Protein AF-A0A8I0H6H1-F1 (afdb_monomer)

Mean predi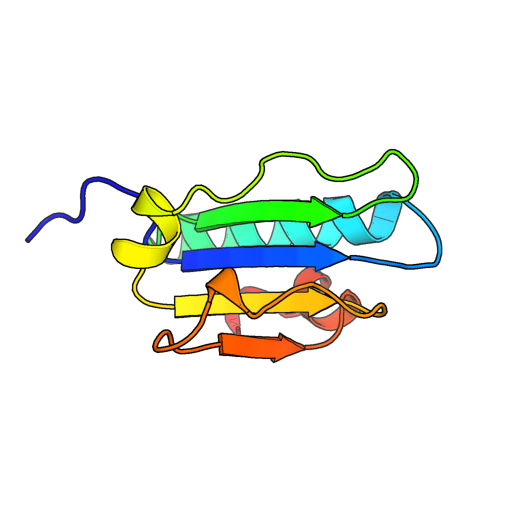cted aligned error: 4.17 Å

Solvent-accessible surface area (backbone atoms only — not comparable to full-atom values): 5288 Å² total; per-residue (Å²): 129,88,72,94,57,44,35,34,38,35,38,20,21,33,84,94,31,47,64,62,12,49,48,16,36,52,33,34,33,53,33,18,58,74,72,74,34,45,44,47,52,20,32,39,30,77,93,44,76,40,64,74,81,46,71,68,52,60,71,65,27,74,36,34,39,39,18,33,73,51,95,71,94,52,79,87,49,68,97,53,56,71,48,80,44,44,33,65,47,25,49,78,44,29,77,83,104

Radius of gyration: 12.18 Å; Cα contacts (8 Å, |Δi|>4): 204; chains: 1; bounding box: 31×28×30 Å

pLDDT: mean 89.06, std 8.97, range [44.41, 95.75]

Organism: NCBI:txid611301

Nearest PDB structures (foldseek):
  2r48-assembly1_A  TM=9.786E-01  e=1.548E-12  Bacillus subtilis subsp. subtilis str. 168
  2r4q-assembly1_A  TM=9.650E-01  e=1.445E-11  Bacillus subtilis subsp. subtilis str. 168
  5dle-assembly1_D  TM=9.388E-01  e=7.974E-11  Borreliella burgdorferi B31
  2m1z-assembly1_A  TM=9.116E-01  e=1.648E-11  Listeria monocytogenes EGD-e
  2kyr-assembly1_A  TM=9.261E-01  e=3.157E-09  Escherichia coli K-12

Structure (mmCIF, N/CA/C/O backbone):
data_AF-A0A8I0H6H1-F1
#
_entry.id   AF-A0A8I0H6H1-F1
#
loop_
_atom_site.group_PDB
_atom_site.id
_atom_site.type_symbol
_atom_site.label_atom_id
_atom_site.label_alt_id
_atom_site.label_comp_id
_atom_site.label_asym_id
_atom_site.label_entity_id
_atom_site.label_seq_id
_atom_site.pdbx_PDB_ins_code
_atom_site.Cartn_x
_atom_site.Cartn_y
_atom_site.Cartn_z
_atom_site.occupancy
_atom_site.B_iso_or_equiv
_atom_site.auth_seq_id
_atom_site.auth_comp_id
_atom_site.auth_asym_id
_atom_site.auth_atom_id
_atom_site.pdbx_PDB_model_num
ATOM 1 N N . LEU A 1 1 ? -16.178 5.221 16.082 1.00 44.41 1 LEU A N 1
ATOM 2 C CA . LEU A 1 1 ? -14.956 5.256 16.919 1.00 44.41 1 LEU A CA 1
ATOM 3 C C . LEU A 1 1 ? -13.842 5.841 16.063 1.00 44.41 1 LEU A C 1
ATOM 5 O O . LEU A 1 1 ? -13.714 5.369 14.937 1.00 44.41 1 LEU A O 1
ATOM 9 N N . PRO A 1 2 ? -13.097 6.864 16.510 1.00 45.97 2 PRO A N 1
ATOM 10 C CA . PRO A 1 2 ? -11.894 7.279 15.797 1.00 45.97 2 PRO A CA 1
ATOM 11 C C . PRO A 1 2 ? -10.914 6.099 15.816 1.00 45.97 2 PRO A C 1
ATOM 13 O O . PRO A 1 2 ? -10.474 5.673 16.882 1.00 45.97 2 PRO A O 1
ATOM 16 N N . GLN A 1 3 ? -10.651 5.495 14.655 1.00 56.69 3 GLN A N 1
ATOM 17 C CA . GLN A 1 3 ? -9.608 4.481 14.546 1.00 56.69 3 GLN A CA 1
ATOM 18 C C . GLN A 1 3 ? -8.267 5.211 14.613 1.00 56.69 3 GLN A C 1
ATOM 20 O O . GLN A 1 3 ? -7.899 5.941 13.699 1.00 56.69 3 GLN A O 1
ATOM 25 N N . ASN A 1 4 ? -7.560 5.053 15.727 1.00 63.34 4 ASN A N 1
ATOM 26 C CA . ASN A 1 4 ? -6.294 5.728 16.011 1.00 63.34 4 ASN A CA 1
ATOM 27 C C . ASN A 1 4 ? -5.097 5.083 15.270 1.00 63.34 4 ASN A C 1
ATOM 29 O O . ASN A 1 4 ? -3.999 5.003 15.815 1.00 63.34 4 ASN A O 1
ATOM 33 N N . GLY A 1 5 ? -5.308 4.589 14.046 1.00 74.44 5 GLY A N 1
ATOM 34 C CA . GLY A 1 5 ? -4.327 3.823 13.277 1.00 74.44 5 GLY A CA 1
ATOM 35 C C . GLY A 1 5 ? -4.630 3.788 11.779 1.00 74.44 5 GLY A C 1
ATOM 36 O O . GLY A 1 5 ? -5.583 4.410 11.310 1.00 74.44 5 GLY A O 1
ATOM 37 N N . TYR A 1 6 ? -3.795 3.071 11.025 1.00 86.56 6 TYR A N 1
ATOM 38 C CA . TYR A 1 6 ? -3.957 2.925 9.581 1.00 86.56 6 TYR A CA 1
ATOM 39 C C . TYR A 1 6 ? -5.203 2.105 9.252 1.00 86.56 6 TYR A C 1
ATOM 41 O O . TYR A 1 6 ? -5.311 0.931 9.605 1.00 86.56 6 TYR A O 1
ATOM 49 N N . ARG A 1 7 ? -6.135 2.758 8.567 1.00 90.50 7 ARG A N 1
ATOM 50 C CA . ARG A 1 7 ? -7.404 2.203 8.104 1.00 90.50 7 ARG A CA 1
ATOM 51 C C . ARG A 1 7 ? -7.206 1.312 6.893 1.00 90.50 7 ARG A C 1
ATOM 53 O O . ARG A 1 7 ? -7.789 0.236 6.825 1.00 90.50 7 ARG A O 1
ATOM 60 N N . ILE A 1 8 ? -6.362 1.749 5.968 1.00 94.12 8 ILE A N 1
ATOM 61 C CA . ILE A 1 8 ? -6.020 1.001 4.765 1.00 94.12 8 ILE A CA 1
ATOM 62 C C . ILE A 1 8 ? -4.543 0.647 4.839 1.00 94.12 8 ILE A C 1
ATOM 64 O O . ILE A 1 8 ? -3.696 1.479 5.168 1.00 94.12 8 ILE A O 1
ATOM 68 N N . LEU A 1 9 ? -4.222 -0.605 4.552 1.00 95.56 9 LEU A N 1
ATOM 69 C CA . LEU A 1 9 ? -2.842 -1.009 4.332 1.00 95.56 9 LEU A CA 1
ATOM 70 C C . LEU A 1 9 ? -2.644 -1.293 2.858 1.00 95.56 9 LEU A C 1
ATOM 72 O O . LEU A 1 9 ? -3.562 -1.747 2.183 1.00 95.56 9 LEU A O 1
ATOM 76 N N . ALA A 1 10 ? -1.437 -1.081 2.360 1.00 95.62 10 ALA A N 1
ATOM 77 C CA . ALA A 1 10 ? -1.092 -1.514 1.024 1.00 95.62 10 ALA A CA 1
ATOM 78 C C . ALA A 1 10 ? 0.283 -2.167 0.962 1.00 95.62 10 ALA A C 1
ATOM 80 O O . ALA A 1 10 ? 1.156 -1.915 1.792 1.00 95.62 10 ALA A O 1
ATOM 81 N N . VAL A 1 11 ? 0.475 -3.006 -0.048 1.00 95.38 11 VAL A N 1
ATOM 82 C CA . VAL A 1 11 ? 1.761 -3.576 -0.420 1.00 95.38 11 VAL A CA 1
ATOM 83 C C . VAL A 1 11 ? 2.003 -3.284 -1.888 1.00 95.38 11 VAL A C 1
ATOM 85 O O . VAL A 1 11 ? 1.202 -3.683 -2.732 1.00 95.38 11 VAL A O 1
ATOM 88 N N . THR A 1 12 ? 3.120 -2.631 -2.198 1.00 94.69 12 THR A N 1
ATOM 89 C CA . THR A 1 12 ? 3.541 -2.381 -3.577 1.00 94.69 12 THR A CA 1
ATOM 90 C C . THR A 1 12 ? 4.761 -3.215 -3.920 1.00 94.69 12 THR A C 1
ATOM 92 O O . THR A 1 12 ? 5.672 -3.361 -3.102 1.00 94.69 12 THR A O 1
ATOM 95 N N . ALA A 1 13 ? 4.793 -3.815 -5.111 1.00 92.94 13 ALA A N 1
ATOM 96 C CA . ALA A 1 13 ? 5.892 -4.705 -5.479 1.00 92.94 13 ALA A CA 1
ATOM 97 C C . ALA A 1 13 ? 6.083 -4.814 -7.002 1.00 92.94 13 ALA A C 1
ATOM 99 O O . ALA A 1 13 ? 5.323 -5.510 -7.671 1.00 92.94 13 ALA A O 1
ATOM 100 N N . CYS A 1 14 ? 7.122 -4.185 -7.554 1.00 89.56 14 CYS A N 1
ATOM 101 C CA . CYS A 1 14 ? 7.465 -4.280 -8.979 1.00 89.56 14 CYS A CA 1
ATOM 102 C C . CYS A 1 14 ? 8.742 -5.112 -9.196 1.00 89.56 14 CYS A C 1
ATOM 104 O O . CYS A 1 14 ? 9.708 -4.996 -8.438 1.00 89.56 14 CYS A O 1
ATOM 106 N N . VAL A 1 15 ? 8.755 -5.959 -10.232 1.00 81.69 15 VAL A N 1
ATOM 107 C CA . VAL A 1 15 ? 9.941 -6.751 -10.628 1.00 81.69 15 VAL A CA 1
ATOM 108 C C . VAL A 1 15 ? 10.988 -5.916 -11.365 1.00 81.69 15 VAL A C 1
ATOM 110 O O . VAL A 1 15 ? 12.172 -6.234 -11.301 1.00 81.69 15 VAL A O 1
ATOM 113 N N . ASN A 1 16 ? 10.567 -4.815 -11.995 1.00 78.69 16 ASN A N 1
ATOM 114 C CA . ASN A 1 16 ? 11.418 -3.953 -12.821 1.00 78.69 16 ASN A CA 1
ATOM 115 C C . ASN A 1 16 ? 12.161 -2.869 -12.018 1.00 78.69 16 ASN A C 1
ATOM 117 O O . ASN A 1 16 ? 12.811 -2.005 -12.605 1.00 78.69 16 ASN A O 1
ATOM 121 N N . GLY A 1 17 ? 12.085 -2.904 -10.684 1.00 71.69 17 GLY A N 1
ATOM 122 C CA . GLY A 1 17 ? 12.866 -2.043 -9.797 1.00 71.69 17 GLY A CA 1
ATOM 123 C C . GLY A 1 17 ? 12.036 -1.250 -8.790 1.00 71.69 17 GLY A C 1
ATOM 124 O O . GLY A 1 17 ? 10.846 -1.483 -8.562 1.00 71.69 17 GLY A O 1
ATOM 125 N N . ILE A 1 18 ? 12.702 -0.301 -8.134 1.00 84.81 18 ILE A N 1
ATOM 126 C CA . ILE A 1 18 ? 12.132 0.436 -7.002 1.00 84.81 18 ILE A CA 1
ATOM 127 C C . ILE A 1 18 ? 11.223 1.602 -7.405 1.00 84.81 18 ILE A C 1
ATOM 129 O O . ILE A 1 18 ? 10.345 1.961 -6.628 1.00 84.81 18 ILE A O 1
ATOM 133 N N . ALA A 1 19 ? 11.393 2.176 -8.601 1.00 89.06 19 ALA A N 1
ATOM 134 C CA . ALA A 1 19 ? 10.708 3.410 -8.995 1.00 89.06 19 ALA A CA 1
ATOM 135 C C . ALA A 1 19 ? 9.181 3.264 -8.949 1.00 89.06 19 ALA A C 1
ATOM 137 O O . ALA A 1 19 ? 8.526 3.948 -8.168 1.00 89.06 19 ALA A O 1
ATOM 138 N N . HIS A 1 20 ? 8.621 2.305 -9.692 1.00 88.81 20 HIS A N 1
ATOM 139 C CA . HIS A 1 20 ? 7.173 2.071 -9.707 1.00 88.81 20 HIS A CA 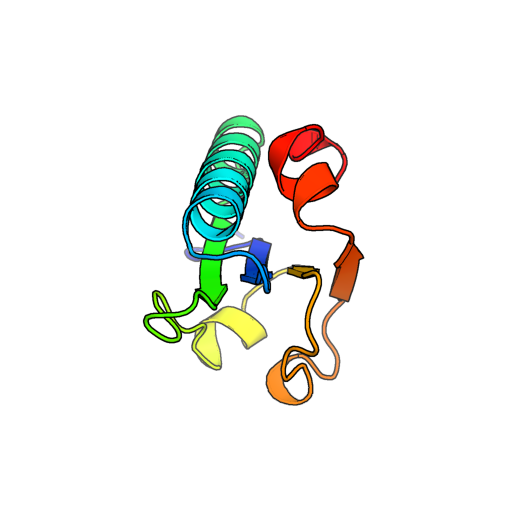1
ATOM 140 C C . HIS A 1 20 ? 6.645 1.621 -8.340 1.00 88.81 20 HIS A C 1
ATOM 142 O O . HIS A 1 20 ? 5.551 2.003 -7.937 1.00 88.81 20 HIS A O 1
ATOM 148 N N . THR A 1 21 ? 7.453 0.870 -7.585 1.00 91.38 21 THR A N 1
ATOM 149 C CA . THR A 1 21 ? 7.118 0.457 -6.217 1.00 91.38 21 THR A CA 1
ATOM 150 C C . THR A 1 21 ? 6.897 1.673 -5.306 1.00 91.38 21 THR A C 1
ATOM 15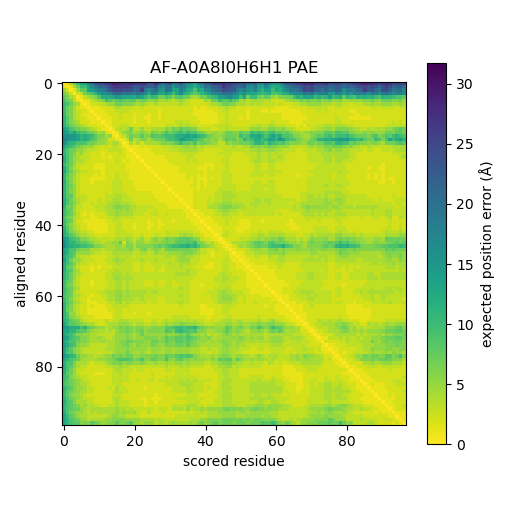2 O O . THR A 1 21 ? 5.894 1.732 -4.593 1.00 91.38 21 THR A O 1
ATOM 155 N N . TYR A 1 22 ? 7.801 2.659 -5.342 1.00 91.81 22 TYR A N 1
ATOM 156 C CA . TYR A 1 22 ? 7.672 3.886 -4.550 1.00 91.81 22 TYR A CA 1
ATOM 157 C C . TYR A 1 22 ? 6.599 4.828 -5.097 1.00 91.81 22 TYR A C 1
ATOM 159 O O . TYR A 1 22 ? 5.852 5.392 -4.305 1.00 91.81 22 TYR A O 1
ATOM 167 N N . MET A 1 23 ? 6.473 4.957 -6.421 1.00 93.06 23 MET A N 1
ATOM 168 C CA . MET A 1 23 ? 5.432 5.782 -7.041 1.00 93.06 23 MET A CA 1
ATOM 169 C C . MET A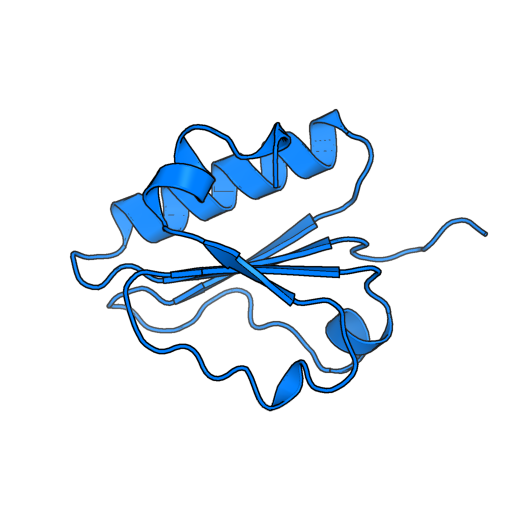 1 23 ? 4.033 5.305 -6.651 1.00 93.06 23 MET A C 1
ATOM 171 O O . MET A 1 23 ? 3.207 6.117 -6.245 1.00 93.06 23 MET A O 1
ATOM 175 N N . ALA A 1 24 ? 3.784 3.993 -6.706 1.00 94.12 24 ALA A N 1
ATOM 176 C CA . ALA A 1 24 ? 2.513 3.419 -6.273 1.00 94.12 24 ALA A CA 1
ATOM 177 C C . ALA A 1 24 ? 2.279 3.661 -4.777 1.00 94.12 24 ALA A C 1
ATOM 179 O O . ALA A 1 24 ? 1.173 3.987 -4.361 1.00 94.12 24 ALA A O 1
ATOM 180 N N . ALA A 1 25 ? 3.326 3.542 -3.955 1.00 94.69 25 ALA A N 1
ATOM 181 C CA . ALA A 1 25 ? 3.196 3.754 -2.520 1.00 94.69 25 ALA A CA 1
ATOM 182 C C . ALA A 1 25 ? 2.857 5.204 -2.168 1.00 94.69 25 ALA A C 1
ATOM 184 O O . ALA A 1 25 ? 1.986 5.453 -1.336 1.00 94.69 25 ALA A O 1
ATOM 185 N N . GLU A 1 26 ? 3.512 6.161 -2.818 1.00 94.25 26 GLU A N 1
ATOM 186 C CA . GLU A 1 26 ? 3.226 7.580 -2.643 1.00 94.25 26 GLU A CA 1
ATOM 187 C C . GLU A 1 26 ? 1.813 7.935 -3.128 1.00 94.25 26 GLU A C 1
ATOM 189 O O . GLU A 1 26 ? 1.085 8.637 -2.427 1.00 94.25 26 GLU A O 1
ATOM 194 N N . ALA A 1 27 ? 1.402 7.415 -4.287 1.00 95.75 27 ALA A N 1
ATOM 195 C CA . ALA A 1 27 ? 0.077 7.639 -4.858 1.00 95.75 27 ALA A CA 1
ATOM 196 C C . ALA A 1 27 ? -1.044 7.090 -3.958 1.00 95.75 27 ALA A C 1
ATOM 198 O O . ALA A 1 27 ? -1.985 7.821 -3.646 1.00 95.75 27 ALA A O 1
ATOM 199 N N . LEU A 1 28 ? -0.908 5.855 -3.466 1.00 94.88 28 LEU A N 1
ATOM 200 C CA . LEU A 1 28 ? -1.852 5.240 -2.524 1.00 94.88 28 LEU A CA 1
ATOM 201 C C . LEU A 1 28 ? -1.912 5.991 -1.188 1.00 94.88 28 LEU A C 1
ATOM 203 O O . LEU A 1 28 ? -2.993 6.195 -0.644 1.00 94.88 28 LEU A O 1
ATOM 207 N N . THR A 1 29 ? -0.767 6.452 -0.677 1.00 94.50 29 THR A N 1
ATOM 208 C CA . THR A 1 29 ? -0.720 7.238 0.568 1.00 94.50 29 THR A CA 1
ATOM 209 C C . THR A 1 29 ? -1.459 8.565 0.393 1.00 94.50 29 THR A C 1
ATOM 211 O O . THR A 1 29 ? -2.331 8.897 1.191 1.00 94.50 29 THR A O 1
ATOM 214 N N . LYS A 1 30 ? -1.185 9.287 -0.703 1.00 94.50 30 LYS A N 1
ATOM 215 C CA . LYS A 1 30 ? -1.857 10.551 -1.039 1.00 94.50 30 LYS A CA 1
ATOM 216 C C . LYS A 1 30 ? -3.361 10.386 -1.243 1.00 94.50 30 LYS A C 1
ATOM 218 O O . LYS A 1 30 ? -4.122 11.250 -0.813 1.00 94.50 30 LYS A O 1
ATOM 223 N N . ALA A 1 31 ? -3.794 9.308 -1.897 1.00 94.19 31 ALA A N 1
ATOM 224 C CA . ALA A 1 31 ? -5.212 9.006 -2.066 1.00 94.19 31 ALA A CA 1
ATOM 225 C C . ALA A 1 31 ? -5.885 8.728 -0.716 1.00 94.19 31 ALA A C 1
ATOM 227 O O . ALA A 1 31 ? -6.926 9.313 -0.424 1.00 94.19 31 ALA A O 1
ATOM 228 N N . GLY A 1 32 ? -5.245 7.930 0.142 1.00 92.25 32 GLY A N 1
ATOM 229 C CA . GLY A 1 32 ? -5.694 7.705 1.512 1.00 92.25 32 GLY A CA 1
ATOM 230 C C . GLY A 1 32 ? -5.866 9.007 2.294 1.00 92.25 32 GLY A C 1
ATOM 231 O O . GLY A 1 32 ? -6.943 9.274 2.825 1.00 92.25 32 GLY A O 1
ATOM 232 N N . ASP A 1 33 ? -4.848 9.868 2.292 1.00 90.81 33 ASP A N 1
ATOM 233 C CA . ASP A 1 33 ? -4.895 11.169 2.968 1.00 90.81 33 ASP A CA 1
ATOM 234 C C . ASP A 1 33 ? -6.020 12.062 2.420 1.00 90.81 33 ASP A C 1
ATOM 236 O O . ASP A 1 33 ? -6.772 12.665 3.189 1.00 90.81 33 ASP A O 1
ATOM 240 N N . LYS A 1 34 ? -6.192 12.102 1.092 1.00 91.75 34 LYS A N 1
ATOM 241 C CA . LYS A 1 34 ? -7.253 12.867 0.418 1.00 91.75 34 LYS A CA 1
ATOM 242 C C . LYS A 1 34 ? -8.654 12.381 0.795 1.00 91.75 34 LYS A C 1
ATOM 244 O O . LYS A 1 34 ? -9.562 13.197 0.940 1.00 91.75 34 LYS A O 1
ATOM 249 N N . LEU A 1 35 ? -8.828 11.073 0.968 1.00 89.81 35 LEU A N 1
ATOM 250 C CA . LEU A 1 35 ? -10.098 10.444 1.341 1.00 89.81 35 LEU A CA 1
ATOM 251 C C . LEU A 1 35 ? -10.330 10.409 2.863 1.00 89.81 35 LEU A C 1
ATOM 253 O O . LEU A 1 35 ? -11.373 9.935 3.315 1.00 89.81 35 LEU A O 1
ATOM 257 N N . GLY A 1 36 ? -9.385 10.903 3.673 1.00 90.69 36 GLY A N 1
ATOM 258 C CA . GLY A 1 36 ? -9.462 10.816 5.135 1.00 90.69 36 GLY A CA 1
ATOM 259 C C . GLY A 1 36 ? -9.335 9.380 5.658 1.00 90.69 36 GLY A C 1
ATOM 260 O O . GLY A 1 36 ? -9.863 9.049 6.724 1.00 90.69 36 GLY A O 1
ATOM 261 N N . LEU A 1 37 ? -8.653 8.523 4.898 1.00 90.81 37 LEU A N 1
ATOM 262 C CA . LEU A 1 37 ? -8.359 7.126 5.190 1.00 90.81 37 LEU A CA 1
ATOM 263 C C . LEU A 1 37 ? -6.846 6.972 5.425 1.00 90.81 37 LEU A C 1
ATOM 265 O O . LEU A 1 37 ? -6.094 6.754 4.473 1.00 90.81 37 LEU A O 1
ATOM 269 N N . PRO A 1 38 ? -6.374 7.065 6.684 1.00 90.75 38 PRO A N 1
ATOM 270 C CA . PRO A 1 38 ? -4.968 6.876 7.021 1.00 90.75 38 PRO A CA 1
ATOM 271 C C . PRO A 1 38 ? -4.425 5.585 6.413 1.00 90.75 38 PRO A C 1
ATOM 273 O O . PRO A 1 38 ? -4.909 4.496 6.738 1.00 90.75 38 PRO A O 1
ATOM 276 N N . THR A 1 39 ? -3.430 5.713 5.536 1.00 93.69 39 THR A N 1
ATOM 277 C CA . THR A 1 39 ? -2.917 4.596 4.739 1.00 93.69 39 THR A CA 1
ATOM 278 C C . THR A 1 39 ? -1.444 4.346 5.026 1.00 93.69 39 THR A C 1
ATOM 280 O O . THR A 1 39 ? -0.648 5.282 5.066 1.00 93.69 39 THR A O 1
ATOM 283 N N . LYS A 1 40 ? -1.064 3.079 5.222 1.00 95.06 40 LYS A N 1
ATOM 284 C CA . LYS A 1 40 ? 0.345 2.665 5.311 1.00 95.06 40 LYS A CA 1
ATOM 285 C C . LYS A 1 40 ? 0.683 1.736 4.167 1.00 95.06 40 LYS A C 1
ATOM 287 O O . LYS A 1 40 ? 0.000 0.736 3.966 1.00 95.06 40 LYS A O 1
ATOM 292 N N . VAL A 1 41 ? 1.785 2.024 3.483 1.00 95.44 41 VAL A N 1
ATOM 293 C CA . VAL A 1 41 ? 2.241 1.213 2.355 1.00 95.44 41 VAL A CA 1
ATOM 294 C C . VAL A 1 41 ? 3.584 0.557 2.649 1.00 95.44 41 VAL A C 1
ATOM 296 O O . VAL A 1 41 ? 4.571 1.235 2.942 1.00 95.44 41 VAL A O 1
ATOM 299 N N . GLU A 1 42 ? 3.619 -0.768 2.542 1.00 94.88 42 GLU A N 1
ATOM 300 C CA . GLU A 1 42 ? 4.838 -1.569 2.509 1.00 94.88 42 GLU A CA 1
ATOM 301 C C . GLU A 1 42 ? 5.370 -1.638 1.076 1.00 94.88 42 GLU A C 1
ATOM 303 O O . GLU A 1 42 ? 4.654 -2.019 0.150 1.00 94.88 42 GLU A O 1
ATOM 308 N N . THR A 1 43 ? 6.641 -1.300 0.887 1.00 93.31 43 THR A N 1
ATOM 309 C CA . THR A 1 43 ? 7.292 -1.311 -0.425 1.00 93.31 43 THR A CA 1
ATOM 310 C C . THR A 1 43 ? 8.218 -2.511 -0.544 1.00 93.31 43 THR A C 1
ATOM 312 O O . THR A 1 43 ? 9.146 -2.674 0.240 1.00 93.31 43 THR A O 1
ATOM 315 N N . ASN A 1 44 ? 7.993 -3.351 -1.550 1.00 90.06 44 ASN A N 1
ATOM 316 C CA . ASN A 1 44 ? 8.769 -4.558 -1.827 1.00 90.06 44 ASN A CA 1
ATOM 317 C C . ASN A 1 44 ? 9.583 -4.398 -3.114 1.00 90.06 44 ASN A C 1
ATOM 319 O O . ASN A 1 44 ? 9.291 -5.022 -4.140 1.00 90.06 44 ASN A O 1
ATOM 323 N N . GLY A 1 45 ? 10.623 -3.569 -3.051 1.00 83.88 45 GLY A N 1
ATOM 324 C CA . GLY A 1 45 ? 11.526 -3.303 -4.169 1.00 83.88 45 GLY A CA 1
ATOM 325 C C . GLY A 1 45 ? 12.640 -4.344 -4.328 1.00 83.88 45 GLY A C 1
ATOM 326 O O . GLY A 1 45 ? 12.671 -5.367 -3.640 1.00 83.88 45 GLY A O 1
ATOM 327 N N . SER A 1 46 ? 13.573 -4.072 -5.241 1.00 80.38 46 SER A N 1
ATOM 328 C CA . SER A 1 46 ? 14.816 -4.840 -5.411 1.00 80.38 46 SER A CA 1
ATOM 329 C C . SER A 1 46 ? 15.778 -4.690 -4.225 1.00 80.38 46 SER A C 1
ATOM 331 O O . SER A 1 46 ? 16.508 -5.627 -3.924 1.00 80.38 46 SER A O 1
ATOM 333 N N . ASP A 1 47 ? 15.702 -3.578 -3.488 1.00 82.25 47 ASP A N 1
ATOM 334 C CA . ASP A 1 47 ? 16.481 -3.341 -2.257 1.00 82.25 47 ASP A CA 1
ATOM 335 C C . ASP A 1 47 ? 15.861 -4.001 -1.009 1.00 82.25 47 ASP A C 1
ATOM 337 O O . ASP A 1 47 ? 16.251 -3.715 0.124 1.00 82.25 47 ASP A O 1
ATOM 341 N N . GLY A 1 48 ? 14.859 -4.861 -1.208 1.00 83.62 48 GLY A N 1
ATOM 342 C CA . GLY A 1 48 ? 14.109 -5.510 -0.144 1.00 83.62 48 GLY A CA 1
ATOM 343 C C . GLY A 1 48 ? 12.848 -4.756 0.275 1.00 83.62 48 GLY A C 1
ATOM 344 O O . 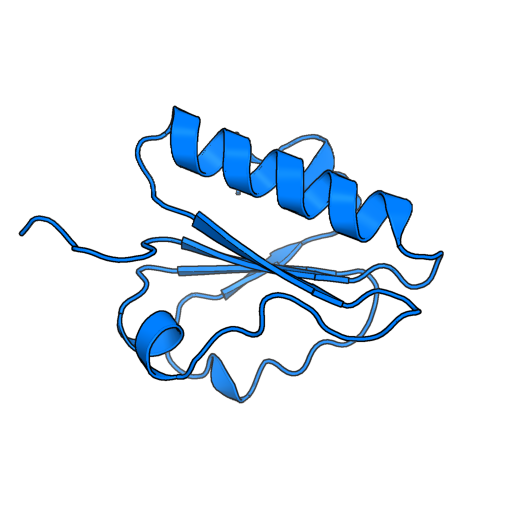GLY A 1 48 ? 12.388 -3.812 -0.375 1.00 83.62 48 GLY A O 1
ATOM 345 N N . ALA A 1 49 ? 12.264 -5.251 1.361 1.00 88.19 49 ALA A N 1
ATOM 346 C CA . ALA A 1 49 ? 10.988 -4.817 1.897 1.00 88.19 49 ALA A CA 1
ATOM 347 C C . ALA A 1 49 ? 11.179 -3.667 2.904 1.00 88.19 49 ALA A C 1
ATOM 349 O O . ALA A 1 49 ? 11.973 -3.790 3.840 1.00 88.19 49 ALA A O 1
ATOM 350 N N . LYS A 1 50 ? 10.456 -2.554 2.743 1.00 90.00 50 LYS A N 1
ATOM 351 C CA . LYS A 1 50 ? 10.452 -1.417 3.681 1.00 90.00 50 LYS A CA 1
ATOM 352 C C . LYS A 1 50 ? 9.041 -1.107 4.161 1.00 90.00 50 LYS A C 1
ATOM 354 O O . LYS A 1 50 ? 8.065 -1.449 3.504 1.00 90.00 50 LYS A O 1
ATOM 359 N N . ASN A 1 51 ? 8.944 -0.436 5.311 1.00 91.19 51 ASN A N 1
ATOM 360 C CA . ASN A 1 51 ? 7.674 -0.113 5.973 1.00 91.19 51 ASN A CA 1
ATOM 361 C C . ASN A 1 51 ? 6.801 -1.348 6.235 1.00 91.19 51 ASN A C 1
ATOM 363 O O . ASN A 1 51 ? 5.587 -1.304 6.048 1.00 91.19 51 ASN A O 1
ATOM 367 N N . ILE A 1 52 ? 7.43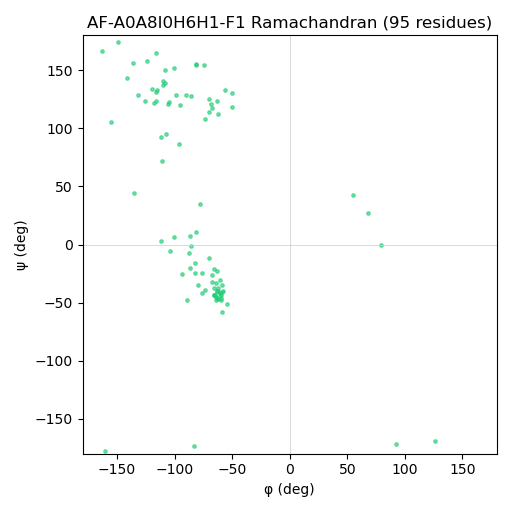5 -2.436 6.684 1.00 92.44 52 ILE A N 1
ATOM 368 C CA . ILE A 1 52 ? 6.775 -3.726 6.898 1.00 92.44 52 ILE A CA 1
ATOM 369 C C . ILE A 1 52 ? 5.510 -3.564 7.735 1.00 92.44 52 ILE A C 1
ATOM 371 O O . ILE A 1 52 ? 5.528 -2.937 8.802 1.00 92.44 52 ILE A O 1
ATOM 375 N N . LEU A 1 53 ? 4.417 -4.146 7.245 1.00 92.75 53 LEU A N 1
ATOM 376 C CA . LEU A 1 53 ? 3.145 -4.162 7.953 1.00 92.75 53 LEU A CA 1
ATOM 377 C C . LEU A 1 53 ? 3.245 -5.084 9.166 1.00 92.75 53 LEU A C 1
ATOM 379 O O . LEU A 1 53 ? 3.591 -6.265 9.058 1.00 92.75 53 LEU A O 1
ATOM 383 N N . THR A 1 54 ? 2.928 -4.544 10.334 1.00 92.19 54 THR A N 1
ATOM 384 C CA . THR A 1 54 ? 2.891 -5.312 11.575 1.00 92.19 54 THR A CA 1
ATOM 385 C C . THR A 1 54 ? 1.573 -6.072 11.690 1.00 92.19 54 THR A C 1
ATOM 387 O O . THR A 1 54 ? 0.542 -5.660 11.159 1.00 92.19 54 THR A O 1
ATOM 390 N N . ARG A 1 55 ? 1.567 -7.170 12.454 1.00 90.38 55 ARG A N 1
ATOM 391 C CA . ARG A 1 55 ? 0.326 -7.916 12.729 1.00 90.38 55 ARG A CA 1
ATOM 392 C C . ARG A 1 55 ? -0.744 -7.054 13.403 1.00 90.38 55 ARG A C 1
ATOM 394 O O . ARG A 1 55 ? -1.921 -7.248 13.131 1.00 90.38 55 ARG A O 1
ATOM 401 N N . ALA A 1 56 ? -0.340 -6.114 14.259 1.00 90.06 56 ALA A N 1
ATOM 402 C CA . ALA A 1 56 ? -1.263 -5.203 14.930 1.00 90.06 56 ALA A CA 1
ATOM 403 C C . ALA A 1 56 ? -1.955 -4.261 13.934 1.00 90.06 56 ALA A C 1
ATOM 405 O O . ALA A 1 56 ? -3.168 -4.092 14.001 1.00 90.06 56 ALA A O 1
ATOM 406 N N . GLU A 1 57 ? -1.206 -3.707 12.976 1.00 92.06 57 GLU A N 1
ATOM 407 C CA . GLU A 1 57 ? -1.768 -2.872 11.908 1.00 92.06 57 GLU A CA 1
ATOM 408 C C . GLU A 1 57 ? -2.722 -3.677 11.028 1.00 92.06 57 GLU A C 1
ATOM 410 O O . GLU A 1 57 ? -3.839 -3.237 10.780 1.00 92.06 57 GLU A O 1
ATOM 415 N N . ILE A 1 58 ? -2.321 -4.884 10.618 1.00 91.62 58 ILE A N 1
ATOM 416 C CA . ILE A 1 58 ? -3.157 -5.775 9.800 1.00 91.62 58 ILE A CA 1
ATOM 417 C C . ILE A 1 58 ? -4.456 -6.128 10.529 1.00 91.62 58 ILE A C 1
ATOM 419 O O . ILE A 1 58 ? -5.530 -6.113 9.937 1.00 91.62 58 ILE A O 1
ATOM 423 N N . ALA A 1 59 ? -4.390 -6.418 11.829 1.00 89.56 59 ALA A N 1
ATOM 424 C CA . ALA A 1 59 ? -5.574 -6.724 12.624 1.00 89.56 59 ALA A CA 1
ATOM 425 C C . ALA A 1 59 ? -6.503 -5.508 12.792 1.00 89.56 59 ALA A C 1
ATOM 427 O O . ALA A 1 59 ? -7.721 -5.686 12.843 1.00 89.56 59 ALA A O 1
ATOM 428 N N . ALA A 1 60 ? -5.950 -4.295 12.848 1.00 90.19 60 ALA A N 1
ATOM 429 C CA . ALA A 1 60 ? -6.701 -3.060 13.059 1.00 90.19 60 ALA A CA 1
ATOM 430 C C . ALA A 1 60 ? -7.254 -2.427 11.771 1.00 90.19 60 ALA A C 1
ATOM 432 O O . ALA A 1 60 ? -8.186 -1.635 11.866 1.00 90.19 60 ALA A O 1
ATOM 433 N N . CYS A 1 61 ? -6.715 -2.763 10.595 1.00 92.62 61 CYS A N 1
ATOM 434 C CA . CYS A 1 61 ? -7.133 -2.145 9.339 1.00 92.62 61 CYS A CA 1
ATOM 435 C C . CYS A 1 61 ? -8.500 -2.647 8.852 1.00 92.62 61 CYS A C 1
ATOM 437 O O . CYS A 1 61 ? -8.906 -3.783 9.129 1.00 92.62 61 CYS A O 1
ATOM 439 N N . ASP A 1 62 ? -9.172 -1.810 8.067 1.00 92.25 62 ASP A N 1
ATOM 440 C CA . ASP A 1 62 ? -10.438 -2.109 7.404 1.00 92.25 62 ASP A CA 1
ATOM 441 C C . ASP A 1 62 ? -10.208 -2.953 6.134 1.00 92.25 62 ASP A C 1
ATOM 443 O O . ASP A 1 62 ? -10.995 -3.851 5.851 1.00 92.25 62 ASP A O 1
ATOM 447 N N . GLY A 1 63 ? -9.105 -2.731 5.406 1.00 92.94 63 GLY A N 1
ATOM 448 C CA . GLY A 1 63 ? -8.791 -3.450 4.165 1.00 92.94 63 GLY A CA 1
ATOM 449 C C . GLY A 1 63 ? -7.329 -3.338 3.734 1.00 92.94 63 GLY A C 1
ATOM 450 O O . GLY A 1 63 ? -6.566 -2.536 4.281 1.00 92.94 63 GLY A O 1
ATOM 451 N N . ILE A 1 64 ? -6.933 -4.184 2.777 1.00 95.50 64 ILE A N 1
ATOM 452 C CA . ILE A 1 64 ? -5.548 -4.307 2.307 1.00 95.50 64 ILE A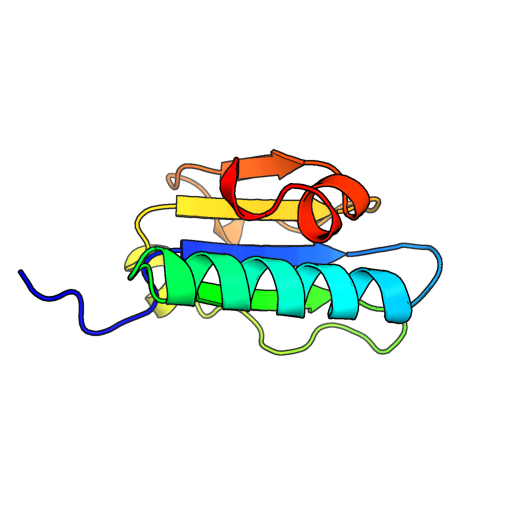 CA 1
ATOM 453 C C . ILE A 1 64 ? -5.495 -4.281 0.779 1.00 95.50 64 ILE A C 1
ATOM 455 O O . ILE A 1 64 ? -6.172 -5.066 0.123 1.00 95.50 64 ILE A O 1
ATOM 459 N N . ILE A 1 65 ? -4.649 -3.428 0.208 1.00 95.69 65 ILE A N 1
ATOM 460 C CA . ILE A 1 65 ? -4.429 -3.317 -1.239 1.00 95.69 65 ILE A CA 1
ATOM 461 C C . ILE A 1 65 ? -3.075 -3.939 -1.587 1.00 95.69 65 ILE A C 1
ATOM 463 O O . ILE A 1 65 ? -2.032 -3.502 -1.115 1.00 95.69 65 ILE A O 1
ATOM 467 N N . VAL A 1 66 ? -3.050 -4.950 -2.442 1.00 95.50 66 VAL A N 1
ATOM 468 C CA . VAL A 1 66 ? -1.822 -5.559 -2.959 1.00 95.50 66 VAL A CA 1
ATOM 469 C C . VAL A 1 66 ? -1.660 -5.140 -4.415 1.00 95.50 66 VAL A C 1
ATOM 471 O O . VAL A 1 66 ? -2.220 -5.760 -5.316 1.00 95.50 66 VAL A O 1
ATOM 474 N N . ALA A 1 67 ? -0.887 -4.077 -4.636 1.00 94.94 67 ALA A N 1
ATOM 475 C CA . ALA A 1 67 ? -0.538 -3.553 -5.953 1.00 94.94 67 ALA A CA 1
ATOM 476 C C . ALA A 1 67 ? 0.826 -4.115 -6.380 1.00 94.94 67 ALA A C 1
ATOM 478 O O . ALA A 1 67 ? 1.878 -3.535 -6.105 1.00 94.94 67 ALA A O 1
ATOM 479 N N . ALA A 1 68 ? 0.835 -5.292 -7.001 1.00 93.00 68 ALA A N 1
ATOM 480 C CA . ALA A 1 68 ? 2.060 -6.057 -7.209 1.00 93.00 68 ALA A CA 1
ATOM 481 C C . ALA A 1 68 ? 2.112 -6.754 -8.573 1.00 93.00 68 ALA A C 1
ATOM 483 O O . ALA A 1 68 ? 1.126 -7.298 -9.054 1.00 93.00 68 ALA A O 1
ATOM 484 N N . GLU A 1 69 ? 3.306 -6.795 -9.162 1.00 89.25 69 GLU A N 1
ATOM 485 C CA . GLU A 1 69 ? 3.627 -7.572 -10.370 1.00 89.25 69 GLU A CA 1
ATOM 486 C C . GLU A 1 69 ? 4.429 -8.844 -10.057 1.00 89.25 69 GLU A C 1
ATOM 488 O O . GLU A 1 69 ? 4.687 -9.665 -10.935 1.00 89.25 69 GLU A O 1
ATOM 493 N N . LYS A 1 70 ? 4.825 -9.026 -8.792 1.00 83.44 70 LYS A N 1
ATOM 494 C CA . LYS A 1 70 ? 5.416 -10.266 -8.275 1.00 83.44 70 LYS A CA 1
ATOM 495 C C . LYS A 1 70 ? 4.536 -10.895 -7.214 1.00 83.44 70 LYS A C 1
ATOM 497 O O . LYS A 1 70 ? 3.677 -10.247 -6.622 1.00 83.44 70 LYS A O 1
ATOM 502 N N . LYS A 1 71 ? 4.817 -12.161 -6.917 1.00 82.81 71 LYS A N 1
ATOM 503 C CA . LYS A 1 71 ? 4.192 -12.860 -5.798 1.00 82.81 71 LYS A CA 1
ATOM 504 C C . LYS A 1 71 ? 4.581 -12.179 -4.479 1.00 82.81 71 LYS A C 1
ATOM 506 O O . LYS A 1 71 ? 5.765 -12.042 -4.176 1.00 82.81 71 LYS A O 1
ATOM 511 N N . VAL A 1 72 ? 3.574 -11.771 -3.715 1.00 85.50 72 VAL A N 1
ATOM 512 C CA . VAL A 1 72 ? 3.698 -11.202 -2.366 1.00 85.50 72 VAL A CA 1
ATOM 513 C C . VAL A 1 72 ? 3.146 -12.218 -1.372 1.00 85.50 72 VAL A C 1
ATOM 515 O O . VAL A 1 72 ? 2.144 -12.877 -1.655 1.00 85.50 72 VAL A O 1
ATOM 518 N N . ASP A 1 73 ? 3.797 -12.358 -0.217 1.00 84.31 73 ASP A N 1
ATOM 519 C CA . ASP A 1 73 ? 3.251 -13.170 0.867 1.00 84.31 73 ASP A CA 1
ATOM 520 C C . ASP A 1 73 ? 2.020 -12.487 1.475 1.00 84.31 73 ASP A C 1
ATOM 522 O O . ASP A 1 73 ? 2.096 -11.408 2.075 1.00 84.31 73 ASP A O 1
ATOM 526 N N . THR A 1 74 ? 0.877 -13.137 1.287 1.00 86.75 74 THR A N 1
ATOM 527 C CA . THR A 1 74 ? -0.434 -12.690 1.753 1.00 86.75 74 THR A CA 1
ATOM 528 C C . THR A 1 74 ? -1.003 -13.574 2.855 1.00 86.75 74 THR A C 1
ATOM 530 O O . THR A 1 74 ? -2.080 -13.277 3.357 1.00 86.75 74 THR A O 1
ATOM 533 N N . ALA A 1 75 ? -0.273 -14.597 3.319 1.00 89.00 75 ALA A N 1
ATOM 534 C CA . ALA A 1 75 ? -0.740 -15.473 4.397 1.00 89.00 75 ALA A CA 1
ATOM 535 C C . ALA A 1 75 ? -1.007 -14.699 5.701 1.00 89.00 75 ALA A C 1
ATOM 537 O O . ALA A 1 75 ? -1.901 -15.030 6.472 1.00 89.00 75 ALA A O 1
ATOM 538 N N . ARG A 1 76 ? -0.261 -13.613 5.932 1.00 88.31 76 ARG A N 1
ATOM 539 C CA . ARG A 1 76 ? -0.467 -12.696 7.065 1.00 88.31 76 ARG A CA 1
ATOM 540 C C . ARG A 1 76 ? -1.738 -11.842 6.970 1.00 88.31 76 ARG A C 1
ATOM 542 O O . ARG A 1 76 ? -2.073 -11.200 7.957 1.00 88.31 76 ARG A O 1
ATOM 549 N N . PHE A 1 77 ? -2.401 -11.809 5.815 1.00 91.38 77 PHE A N 1
ATOM 550 C CA . PHE A 1 77 ? -3.627 -11.047 5.554 1.00 91.38 77 PHE A CA 1
ATOM 551 C C . PHE A 1 77 ? -4.889 -11.917 5.610 1.00 91.38 77 PHE A C 1
ATOM 553 O O . PHE A 1 77 ? -5.974 -11.444 5.278 1.00 91.38 77 PHE A O 1
ATOM 560 N N . ASP A 1 78 ? -4.758 -13.183 6.010 1.00 87.25 78 ASP A N 1
ATOM 561 C CA . ASP A 1 78 ? -5.878 -14.115 6.077 1.00 87.25 78 ASP A CA 1
ATOM 562 C C . ASP A 1 78 ? -7.017 -13.573 6.960 1.00 87.25 78 ASP A C 1
ATOM 564 O O . ASP A 1 78 ? -6.793 -13.025 8.043 1.00 87.25 78 ASP A O 1
ATOM 568 N N . GLY A 1 79 ? -8.248 -13.666 6.453 1.00 86.56 79 GLY A N 1
ATOM 569 C CA . GLY A 1 79 ? -9.442 -13.117 7.102 1.00 86.56 79 GLY A CA 1
ATOM 570 C C . GLY A 1 79 ? -9.658 -11.603 6.946 1.00 86.56 79 GLY A C 1
ATOM 571 O O . GLY A 1 79 ? -10.666 -11.096 7.44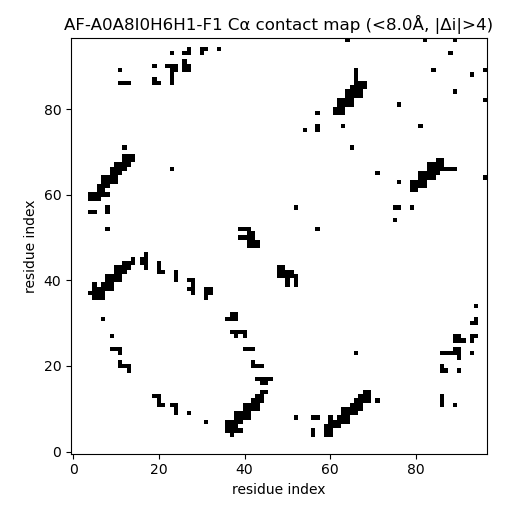1 1.00 86.56 79 GLY A O 1
ATOM 572 N N . LYS A 1 80 ? -8.771 -10.871 6.256 1.00 91.88 80 LYS A N 1
ATOM 573 C CA . LYS A 1 80 ? -8.977 -9.457 5.891 1.00 91.88 80 LYS A CA 1
ATOM 574 C C . LYS A 1 80 ? -9.432 -9.315 4.434 1.00 91.88 80 LYS A C 1
ATOM 576 O O . LYS A 1 80 ? -9.084 -10.157 3.608 1.00 91.88 80 LYS A O 1
ATOM 581 N N . PRO A 1 81 ? -10.192 -8.261 4.080 1.00 93.69 81 PRO A N 1
ATOM 582 C CA . PRO A 1 81 ? -10.494 -7.982 2.683 1.00 93.69 81 PRO A CA 1
ATOM 583 C C . PRO A 1 81 ? -9.209 -7.545 1.978 1.00 93.69 81 PRO A C 1
ATOM 585 O O . PRO A 1 81 ? -8.585 -6.559 2.379 1.00 93.69 81 PRO A O 1
ATOM 588 N N . VAL A 1 82 ? -8.817 -8.291 0.943 1.00 94.50 82 VAL A N 1
ATOM 589 C CA . VAL A 1 82 ? -7.619 -8.010 0.147 1.00 94.50 82 VAL A CA 1
ATOM 590 C C . VAL A 1 82 ? -8.012 -7.717 -1.297 1.00 94.50 82 VAL A C 1
ATOM 592 O O . VAL A 1 82 ? -8.608 -8.565 -1.963 1.00 94.50 82 VAL A O 1
ATOM 595 N N . LEU A 1 83 ? -7.648 -6.535 -1.788 1.00 94.62 83 LEU A N 1
ATOM 596 C CA . LEU A 1 83 ? -7.767 -6.146 -3.189 1.00 94.62 83 LEU A CA 1
ATOM 597 C C . LEU A 1 83 ? -6.437 -6.398 -3.896 1.00 94.62 83 LEU A C 1
ATOM 599 O O . LEU A 1 83 ? -5.422 -5.815 -3.530 1.00 94.62 83 LEU A O 1
ATOM 603 N N . PHE A 1 84 ? -6.433 -7.245 -4.922 1.00 93.81 84 PHE A N 1
ATOM 604 C CA . PHE A 1 84 ? -5.251 -7.477 -5.752 1.00 93.81 84 PHE A CA 1
ATOM 605 C C . PHE A 1 84 ? -5.339 -6.653 -7.030 1.00 93.81 84 PHE A C 1
ATOM 607 O O . PHE A 1 84 ? -6.339 -6.716 -7.742 1.00 93.81 84 PHE A O 1
ATOM 614 N N . THR A 1 85 ? -4.282 -5.907 -7.332 1.00 94.31 85 THR A N 1
ATOM 615 C CA . THR A 1 85 ? -4.213 -5.040 -8.508 1.00 94.31 85 THR A CA 1
ATOM 616 C C . THR A 1 85 ? -2.781 -4.917 -9.034 1.00 94.31 85 THR A C 1
ATOM 618 O O . THR A 1 85 ? -1.832 -5.437 -8.436 1.00 94.31 85 THR A O 1
ATOM 621 N N . ARG A 1 86 ? -2.602 -4.249 -10.176 1.00 93.19 86 ARG A N 1
ATOM 622 C CA . ARG A 1 86 ? -1.280 -3.997 -10.761 1.00 93.19 86 ARG A CA 1
ATOM 623 C C . ARG A 1 86 ? -0.614 -2.799 -10.089 1.00 93.19 86 ARG A C 1
ATOM 625 O O . ARG A 1 86 ? -1.281 -1.894 -9.596 1.00 93.19 86 ARG A O 1
ATOM 632 N N . VAL A 1 87 ? 0.720 -2.761 -10.119 1.00 92.56 87 VAL A N 1
ATOM 633 C CA . VAL A 1 87 ? 1.479 -1.591 -9.636 1.00 92.56 87 VAL A CA 1
ATOM 634 C C . VAL A 1 87 ? 1.063 -0.326 -10.397 1.00 92.56 87 VAL A C 1
ATOM 636 O O . VAL A 1 87 ? 0.885 0.712 -9.770 1.00 92.56 87 VAL A O 1
ATOM 639 N N . ASP A 1 88 ? 0.834 -0.430 -11.711 1.00 92.75 88 ASP A N 1
ATOM 640 C CA . ASP A 1 88 ? 0.364 0.685 -12.546 1.00 92.75 88 ASP A CA 1
ATOM 641 C C . ASP A 1 88 ? -0.979 1.259 -12.077 1.00 92.75 88 ASP A C 1
ATOM 643 O O . ASP A 1 88 ? -1.141 2.477 -12.027 1.00 92.75 88 ASP A O 1
ATOM 647 N N . ASP A 1 89 ? -1.930 0.410 -11.677 1.00 93.81 89 ASP A N 1
ATOM 648 C CA . ASP A 1 89 ? -3.224 0.870 -11.160 1.00 93.81 89 ASP A CA 1
ATOM 649 C C . ASP A 1 89 ? -3.045 1.616 -9.831 1.00 93.81 89 ASP A C 1
ATOM 651 O O . ASP A 1 89 ? -3.666 2.655 -9.614 1.00 93.81 89 ASP A O 1
ATOM 655 N N . GLY A 1 90 ? -2.116 1.156 -8.986 1.00 91.94 90 GLY A N 1
ATOM 656 C CA . GLY A 1 90 ? -1.718 1.863 -7.766 1.00 91.94 90 GLY A CA 1
ATOM 657 C C . GLY A 1 90 ? -1.085 3.238 -8.017 1.00 91.94 90 GLY A C 1
ATOM 658 O O . GLY A 1 90 ? -1.110 4.081 -7.127 1.00 91.94 90 GLY A O 1
ATOM 659 N N . ILE A 1 91 ? -0.537 3.490 -9.211 1.00 93.50 91 ILE A N 1
ATOM 660 C CA . ILE A 1 91 ? 0.030 4.791 -9.608 1.00 93.50 91 ILE A CA 1
ATOM 661 C C . ILE A 1 91 ? -1.044 5.684 -10.235 1.00 93.50 91 ILE A C 1
ATOM 663 O O . ILE A 1 91 ? -1.139 6.867 -9.909 1.00 93.50 91 ILE A O 1
ATOM 667 N N . HIS A 1 92 ? -1.827 5.137 -11.165 1.00 93.06 92 HIS A N 1
ATOM 668 C CA . HIS A 1 92 ? -2.703 5.918 -12.036 1.00 93.06 92 HIS A CA 1
ATOM 669 C C . HIS A 1 92 ? -4.131 6.070 -11.517 1.00 93.06 92 HIS A C 1
ATOM 671 O O . HIS A 1 92 ? -4.799 7.034 -11.889 1.00 93.06 92 HIS A O 1
ATOM 677 N N . LYS A 1 93 ? -4.606 5.138 -10.686 1.00 94.12 93 LYS A N 1
ATOM 678 C CA . LYS A 1 93 ? -5.988 5.099 -10.188 1.00 94.12 93 LYS A CA 1
ATOM 679 C C . LYS A 1 93 ? -6.074 4.805 -8.682 1.00 94.12 93 LYS A C 1
ATOM 681 O O . LYS A 1 93 ? -6.922 4.019 -8.271 1.00 94.12 93 LYS A O 1
ATOM 686 N N . PRO A 1 94 ? -5.244 5.429 -7.826 1.00 91.25 94 PRO A N 1
ATOM 687 C CA . PRO A 1 94 ? -5.188 5.086 -6.404 1.00 91.25 94 PRO A CA 1
ATOM 688 C C . PRO A 1 94 ? -6.481 5.403 -5.634 1.00 91.25 94 PRO A C 1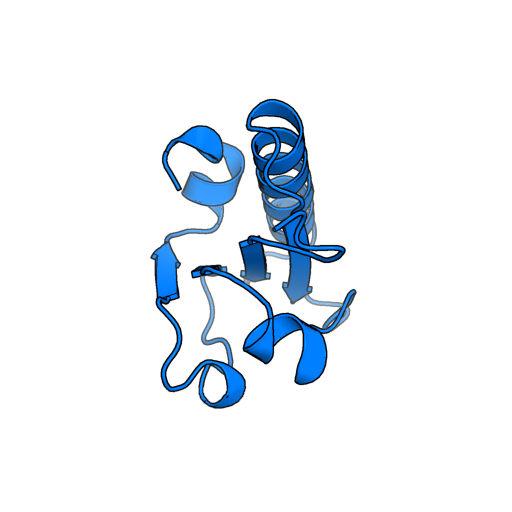
ATOM 690 O O . PRO A 1 94 ? -6.692 4.840 -4.572 1.00 91.25 94 PRO A O 1
ATOM 693 N N . GLU A 1 95 ? -7.335 6.299 -6.142 1.00 90.25 95 GLU A N 1
ATOM 694 C CA . GLU A 1 95 ? -8.614 6.670 -5.510 1.00 90.25 95 GLU A CA 1
ATOM 695 C C . GLU A 1 95 ? -9.757 5.687 -5.818 1.00 90.25 95 GLU A C 1
ATOM 697 O O . GLU A 1 95 ? -10.791 5.726 -5.156 1.00 90.25 95 GLU A O 1
ATOM 702 N N . GLU A 1 96 ? -9.595 4.839 -6.838 1.00 90.31 96 GLU A N 1
ATOM 703 C CA . GLU A 1 96 ? -10.565 3.794 -7.202 1.00 90.31 96 GLU A CA 1
ATOM 704 C C . GLU A 1 96 ? -10.325 2.482 -6.431 1.00 90.31 96 GLU A C 1
ATOM 706 O O . GLU A 1 96 ? -11.113 1.542 -6.561 1.00 90.31 96 GLU A O 1
ATOM 711 N N . LEU A 1 97 ? -9.222 2.414 -5.674 1.00 84.31 97 LEU A N 1
ATOM 712 C CA . LEU A 1 97 ? -8.728 1.233 -4.963 1.00 84.31 97 LEU A CA 1
ATOM 713 C C . LEU A 1 97 ? -9.057 1.260 -3.466 1.00 84.31 97 LEU A C 1
ATOM 715 O O . LEU A 1 97 ? -9.186 2.361 -2.887 1.00 84.31 97 LEU A O 1
#

Sequence (97 aa):
LPQNGYRILAVTACVNGIAHTYMAAEALTKAGDKLGLPTKVETNGSDGAKNILTRAEIAACDGIIVAAEKKVDTARFDGKPVLFTRVDDGIHKPEEL

Foldseek 3Di:
DPLPAAQEEEEFEEPVFQPLQVLLQVLLCVLCVVVVGHYFYWGQGPVGIPSDDDLVRLVSYQAYEYAYPDDDDCPSNPPGHYHYHHSVCSNPPSNVD

InterPro domains:
  IPR003353 Phosphotransferase system, fructose-specific IIB subunit [TIGR00829] (10-91)
  IPR003353 Phosphotransferase system, fructose-specific IIB subunit [cd05569] (8-97)
  IPR003501 Phosphotransferase system, EIIB component, type 2/3 [PF02302] (10-96)
  IPR013011 Phosphotransferase system, EIIB component, type 2 [PS51099] (6-97)
  IPR036095 PTS system IIB component-like superfamily [SSF52794] (7-97)
  IPR050864 Bacterial PTS System Sugar Transport Components [PTHR30505] (4-97)

Secondary structure (DSSP, 8-state):
----S-SEEEEEE-TT-HHHHHHHHHHHHHHHHHHT--EEEEEEETTEEESPPPHHHHHH-SEEEEEESS----GGGTTS-EEEE-HHHHHH-TT--